Protein AF-A0A2I9DNN5-F1 (afdb_monomer_lite)

Sequence (150 aa):
MGKKIIKREQNAINKECRKHLENREPTKENTFVNESTSQVEHQESEEKDILHKIRELAKEHYHTLKRYPSKKELYTVNLITDGYLETSFMISSLLKVCITALDAERTPNSVVPEPEQNIREVLGYILNMIPYEEMEFLDKIRNLLPNWET

Structure (mmCIF, N/CA/C/O backbone):
data_AF-A0A2I9DNN5-F1
#
_entry.id   AF-A0A2I9DNN5-F1
#
loop_
_atom_site.group_PDB
_atom_site.id
_atom_site.type_symbol
_atom_site.label_atom_id
_atom_site.label_alt_id
_atom_site.label_comp_id
_atom_site.label_asym_id
_atom_site.label_entity_id
_atom_site.label_seq_id
_atom_site.pdbx_PDB_ins_code
_atom_site.Cartn_x
_atom_site.Cartn_y
_atom_site.Cartn_z
_atom_site.occupancy
_atom_site.B_iso_or_equiv
_atom_site.auth_seq_id
_atom_site.auth_comp_id
_atom_site.auth_asym_id
_atom_site.auth_atom_id
_atom_site.pdbx_PDB_model_num
ATOM 1 N N . MET A 1 1 ? 13.979 31.167 0.801 1.00 45.41 1 MET A N 1
ATOM 2 C CA . MET A 1 1 ? 14.230 32.241 -0.186 1.00 45.41 1 MET A CA 1
ATOM 3 C C . MET A 1 1 ? 13.821 31.758 -1.590 1.00 45.41 1 MET A C 1
ATOM 5 O O . MET A 1 1 ? 14.680 31.525 -2.418 1.00 45.41 1 MET A O 1
ATOM 9 N N . GLY A 1 2 ? 12.520 31.534 -1.861 1.00 48.06 2 GLY A N 1
ATOM 10 C CA . GLY A 1 2 ? 12.099 30.812 -3.088 1.00 48.06 2 GLY A CA 1
ATOM 11 C C . GLY A 1 2 ? 10.674 31.065 -3.603 1.00 48.06 2 GLY A C 1
ATOM 12 O O . GLY A 1 2 ? 10.185 30.311 -4.428 1.00 48.06 2 GLY A O 1
ATOM 13 N N . LYS A 1 3 ? 9.977 32.115 -3.141 1.00 43.34 3 LYS A N 1
ATOM 14 C CA . LYS A 1 3 ? 8.559 32.366 -3.499 1.00 43.34 3 LYS A CA 1
ATOM 15 C C . LYS A 1 3 ? 8.328 33.471 -4.550 1.00 43.34 3 LYS A C 1
ATOM 17 O O . LYS A 1 3 ? 7.183 33.827 -4.804 1.00 43.34 3 LYS A O 1
ATOM 22 N N . LYS A 1 4 ? 9.382 34.045 -5.152 1.00 46.19 4 LYS A N 1
ATOM 23 C CA . LYS A 1 4 ? 9.260 35.198 -6.079 1.00 46.19 4 LYS A CA 1
ATOM 24 C C . LYS A 1 4 ? 9.367 34.865 -7.575 1.00 46.19 4 LYS A C 1
ATOM 26 O O . LYS A 1 4 ? 8.944 35.695 -8.372 1.00 46.19 4 LYS A O 1
ATOM 31 N N . ILE A 1 5 ? 9.884 33.695 -7.956 1.00 46.94 5 ILE A N 1
ATOM 32 C CA . ILE A 1 5 ? 10.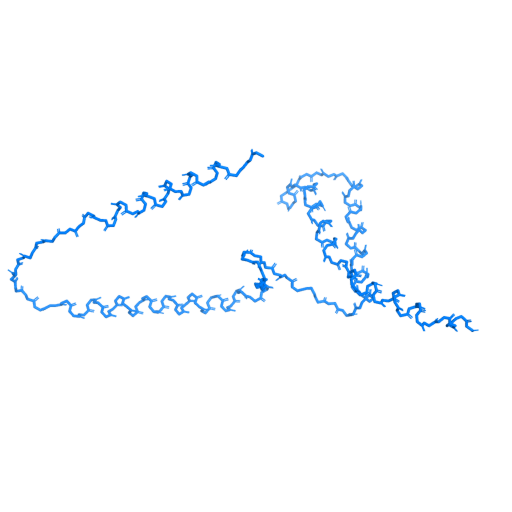174 33.377 -9.369 1.00 46.94 5 ILE A CA 1
ATOM 33 C C . ILE A 1 5 ? 8.922 32.833 -10.085 1.00 46.94 5 ILE A C 1
ATOM 35 O O . ILE A 1 5 ? 8.542 33.359 -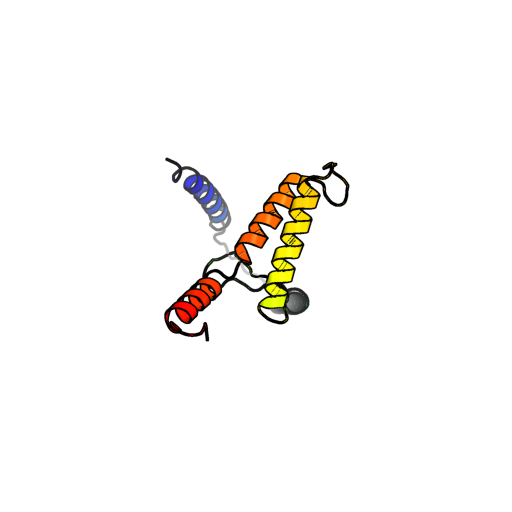11.125 1.00 46.94 5 ILE A O 1
ATOM 39 N N . ILE A 1 6 ? 8.166 31.937 -9.440 1.00 47.03 6 ILE A N 1
ATOM 40 C CA . ILE A 1 6 ? 6.966 31.292 -10.018 1.00 47.03 6 ILE A CA 1
ATOM 41 C C . ILE A 1 6 ? 5.832 32.302 -10.319 1.00 47.03 6 ILE A C 1
ATOM 43 O O . ILE A 1 6 ? 5.066 32.146 -11.263 1.00 47.03 6 ILE A O 1
ATOM 47 N N . LYS A 1 7 ? 5.744 33.413 -9.570 1.00 44.78 7 LYS A N 1
ATOM 48 C CA . LYS A 1 7 ? 4.710 34.446 -9.798 1.00 44.78 7 LYS A CA 1
ATOM 49 C C . LYS A 1 7 ? 4.934 35.302 -11.051 1.00 44.78 7 LYS A C 1
ATOM 51 O O . LYS A 1 7 ? 3.990 35.956 -11.490 1.00 44.78 7 LYS A O 1
ATOM 56 N N . ARG A 1 8 ? 6.153 35.361 -11.603 1.00 47.38 8 ARG A N 1
ATOM 57 C CA . ARG A 1 8 ? 6.437 36.195 -12.786 1.00 47.38 8 ARG A CA 1
ATOM 58 C C . ARG A 1 8 ? 6.043 35.499 -14.088 1.00 47.38 8 ARG A C 1
ATOM 60 O O . ARG A 1 8 ? 5.495 36.164 -14.959 1.00 47.38 8 ARG A O 1
ATOM 67 N N . GLU A 1 9 ? 6.221 34.184 -14.178 1.00 48.44 9 GLU A N 1
ATOM 68 C CA . GLU A 1 9 ? 5.868 33.403 -15.373 1.00 48.44 9 GLU A CA 1
ATOM 69 C C . GLU A 1 9 ? 4.348 33.242 -15.528 1.00 48.44 9 GLU A C 1
ATOM 71 O O . GLU A 1 9 ? 3.815 33.484 -16.611 1.00 48.44 9 GLU A O 1
ATOM 76 N N . GLN A 1 10 ? 3.612 33.007 -14.432 1.00 47.38 10 GLN A N 1
ATOM 77 C CA . GLN A 1 10 ? 2.141 32.946 -14.473 1.00 47.38 10 GLN A CA 1
ATOM 78 C C . GLN A 1 10 ? 1.491 34.281 -14.892 1.00 47.38 10 GLN A C 1
ATOM 80 O O . GLN A 1 10 ? 0.427 34.300 -15.510 1.00 47.38 10 GLN A O 1
ATOM 85 N N . ASN A 1 11 ? 2.128 35.412 -14.567 1.00 49.00 11 ASN A N 1
ATOM 86 C CA . ASN A 1 11 ? 1.654 36.742 -14.961 1.00 49.00 11 ASN A CA 1
ATOM 87 C C . ASN A 1 11 ? 1.974 37.085 -16.423 1.00 49.00 11 ASN A C 1
ATOM 89 O O . ASN A 1 11 ? 1.251 37.885 -17.014 1.00 49.00 11 ASN A O 1
ATOM 93 N N . ALA A 1 12 ? 3.023 36.502 -17.009 1.00 51.28 12 ALA A N 1
ATOM 94 C CA . ALA A 1 12 ? 3.347 36.691 -18.421 1.00 51.28 12 ALA A CA 1
ATOM 95 C C . ALA A 1 12 ? 2.343 35.950 -19.319 1.00 51.28 12 ALA A C 1
ATOM 97 O O . ALA A 1 12 ? 1.782 36.552 -20.231 1.00 51.28 12 ALA A O 1
ATOM 98 N N . ILE A 1 13 ? 2.019 34.699 -18.976 1.00 51.50 13 ILE A N 1
ATOM 99 C CA . ILE A 1 13 ? 1.053 33.872 -19.718 1.00 51.50 13 ILE A CA 1
ATOM 100 C C . ILE A 1 13 ? -0.354 34.495 -19.674 1.00 51.50 13 ILE A C 1
ATOM 10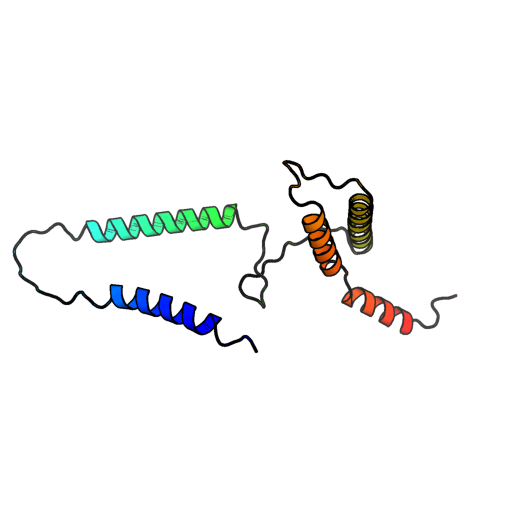2 O O . ILE A 1 13 ? -0.998 34.660 -20.707 1.00 51.50 13 ILE A O 1
ATOM 106 N N . ASN A 1 14 ? -0.799 34.965 -18.503 1.00 50.25 14 ASN A N 1
ATOM 107 C CA . ASN A 1 14 ? -2.100 35.636 -18.368 1.00 50.25 14 ASN A CA 1
ATOM 108 C C . ASN A 1 14 ? -2.178 36.999 -19.084 1.00 50.25 14 ASN A C 1
ATOM 110 O O . ASN A 1 14 ? -3.276 37.476 -19.379 1.00 50.25 14 ASN A O 1
ATOM 114 N N . LYS A 1 15 ? -1.038 37.648 -19.357 1.00 54.00 15 LYS A N 1
ATOM 115 C CA . LYS A 1 15 ? -0.983 38.917 -20.099 1.00 54.00 15 LYS A CA 1
ATOM 116 C C . LYS A 1 15 ? -1.011 38.690 -21.613 1.00 54.00 15 LYS A C 1
ATOM 118 O O . LYS A 1 15 ? -1.629 39.487 -22.314 1.00 54.00 15 LYS A O 1
ATOM 123 N N . GLU A 1 16 ? -0.404 37.608 -22.095 1.00 48.84 16 GLU A N 1
ATOM 124 C CA . GLU A 1 16 ? -0.426 37.214 -23.510 1.00 48.84 16 GLU A CA 1
ATOM 125 C C . GLU A 1 16 ? -1.844 36.803 -23.946 1.00 48.84 16 GLU A C 1
ATOM 127 O O . GLU A 1 16 ? -2.348 37.286 -24.957 1.00 48.84 16 GLU A O 1
ATOM 132 N N . CYS A 1 17 ? -2.560 36.032 -23.114 1.00 45.97 17 CYS A N 1
ATOM 133 C CA . CYS A 1 17 ? -3.946 35.635 -23.395 1.00 45.97 17 CYS A CA 1
ATOM 134 C C . CYS A 1 17 ? -4.937 36.815 -23.419 1.00 45.97 17 CYS A C 1
ATOM 136 O O . CYS A 1 17 ? -5.950 36.743 -24.109 1.00 45.97 17 CYS A O 1
ATOM 138 N N . ARG A 1 18 ? -4.656 37.919 -22.709 1.00 43.78 18 ARG A N 1
ATOM 139 C CA . ARG A 1 18 ? -5.516 39.119 -22.709 1.00 43.78 18 ARG A CA 1
ATOM 140 C C . ARG A 1 18 ? -5.351 39.993 -23.953 1.00 43.78 18 ARG A C 1
ATOM 142 O O . ARG A 1 18 ? -6.330 40.564 -24.416 1.00 43.78 18 ARG A O 1
ATOM 149 N N . LYS A 1 19 ? -4.153 40.056 -24.542 1.00 48.16 19 LYS A N 1
ATOM 150 C CA . LYS A 1 19 ? -3.898 40.878 -25.741 1.00 48.16 19 LYS A CA 1
ATOM 151 C C . LYS A 1 19 ? -4.584 40.356 -27.005 1.00 48.16 19 LYS A C 1
ATOM 153 O O . LYS A 1 19 ? -4.816 41.132 -27.926 1.00 48.16 19 LYS A O 1
ATOM 158 N N . HIS A 1 20 ? -4.934 39.072 -27.046 1.00 47.06 20 HIS A N 1
ATOM 159 C CA . HIS A 1 20 ? -5.657 38.489 -28.179 1.00 47.06 20 HIS A CA 1
ATOM 160 C C . HIS A 1 20 ? -7.174 38.737 -28.148 1.00 47.06 20 HIS A C 1
ATOM 162 O O . HIS A 1 20 ? -7.837 38.469 -29.146 1.00 47.06 20 HIS A O 1
ATOM 168 N N . LEU A 1 21 ? -7.720 39.284 -27.053 1.00 48.72 21 LEU A N 1
ATOM 169 C CA . LEU A 1 21 ? -9.160 39.527 -26.889 1.00 48.72 21 LEU A CA 1
ATOM 170 C C . LEU A 1 21 ? -9.581 41.000 -27.055 1.00 48.72 21 LEU A C 1
ATOM 172 O O . LEU A 1 21 ? -10.766 41.256 -27.228 1.00 48.72 21 LEU A O 1
ATOM 176 N N . GLU A 1 22 ? -8.650 41.962 -27.051 1.00 42.72 22 GLU A N 1
ATOM 177 C CA . GLU A 1 22 ? -8.977 43.406 -27.043 1.00 42.72 22 GLU A CA 1
ATOM 178 C C . GLU A 1 22 ? -8.830 44.126 -28.404 1.00 42.72 22 GLU A C 1
ATOM 180 O O . GLU A 1 22 ? -9.068 45.325 -28.479 1.00 42.72 22 GLU A O 1
ATOM 185 N N . ASN A 1 23 ? -8.508 43.429 -29.504 1.00 45.72 23 ASN A N 1
ATOM 186 C CA . ASN A 1 23 ? -8.293 44.057 -30.825 1.00 45.72 23 ASN A CA 1
ATOM 187 C C . ASN A 1 23 ? -9.363 43.723 -31.881 1.00 45.72 23 ASN A C 1
ATOM 189 O O . ASN A 1 23 ? -9.037 43.431 -33.034 1.00 45.72 23 ASN A O 1
ATOM 193 N N . ARG A 1 24 ? -10.651 43.796 -31.539 1.00 41.44 24 ARG A N 1
ATOM 194 C CA . ARG A 1 24 ? -11.690 43.861 -32.578 1.00 41.44 24 ARG A CA 1
ATOM 195 C C . ARG A 1 24 ? -12.839 44.768 -32.157 1.00 41.44 24 ARG A C 1
ATOM 197 O O . ARG A 1 24 ? -13.772 44.339 -31.491 1.00 41.44 24 ARG A O 1
ATOM 204 N N . GLU A 1 25 ? -12.760 46.019 -32.592 1.00 38.12 25 GLU A N 1
ATOM 205 C CA . GLU A 1 25 ? -13.861 46.983 -32.560 1.00 38.12 25 GLU A CA 1
ATOM 206 C C . GLU A 1 25 ? -14.263 47.412 -33.992 1.00 38.12 25 GLU A C 1
ATOM 208 O O . GLU A 1 25 ? -13.533 47.114 -34.942 1.00 38.12 25 GLU A O 1
ATOM 213 N N . PRO A 1 26 ? -15.473 47.981 -34.180 1.00 48.38 26 PRO A N 1
ATOM 214 C CA . PRO A 1 26 ? -16.460 47.458 -35.126 1.00 48.38 26 PRO A CA 1
ATOM 215 C C . PRO A 1 26 ? -16.764 48.410 -36.292 1.00 48.38 26 PRO A C 1
ATOM 217 O O . PRO A 1 26 ? -16.787 49.622 -36.105 1.00 48.38 26 PRO A O 1
ATOM 220 N N . THR A 1 27 ? -17.165 47.879 -37.453 1.00 32.31 27 THR A N 1
ATOM 221 C CA . THR A 1 27 ? -17.862 48.700 -38.461 1.00 32.31 27 THR A CA 1
ATOM 222 C C . THR A 1 27 ? -18.927 47.899 -39.200 1.00 32.31 27 THR A C 1
ATOM 224 O O . THR A 1 27 ? -18.663 46.848 -39.777 1.00 32.31 27 THR A O 1
ATOM 227 N N . LYS A 1 28 ? -20.153 48.421 -39.125 1.00 50.53 28 LYS A N 1
ATOM 228 C CA . LYS A 1 28 ? -21.368 47.972 -39.806 1.00 50.53 28 LYS A CA 1
ATOM 229 C C . LYS A 1 28 ? -21.377 48.515 -41.236 1.00 50.53 28 LYS A C 1
ATOM 231 O O . LYS A 1 28 ? -21.137 49.706 -41.395 1.00 50.53 28 LYS A O 1
ATOM 236 N N . GLU A 1 29 ? -21.815 47.725 -42.211 1.00 32.22 29 GLU A N 1
ATOM 237 C CA . GLU A 1 29 ? -22.644 48.248 -43.302 1.00 32.22 29 GLU A CA 1
ATOM 238 C C . GLU A 1 29 ? -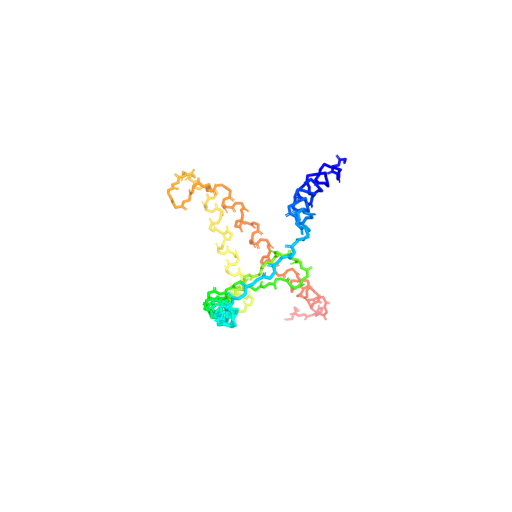23.568 47.142 -43.826 1.00 32.22 29 GLU A C 1
ATOM 240 O O . GLU A 1 29 ? -23.157 46.006 -44.057 1.00 32.22 29 GLU A O 1
ATOM 245 N N . ASN A 1 30 ? -24.854 47.472 -43.897 1.00 43.38 30 ASN A N 1
ATOM 246 C CA . ASN A 1 30 ? -25.948 46.586 -44.278 1.00 43.38 30 ASN A CA 1
ATOM 247 C C . ASN A 1 30 ? -25.883 46.281 -45.780 1.00 43.38 30 ASN A C 1
ATOM 249 O O . ASN A 1 30 ? -25.504 47.174 -46.531 1.00 43.38 30 ASN A O 1
ATOM 253 N N . THR A 1 31 ? -26.357 45.104 -46.220 1.00 32.75 31 THR A N 1
ATOM 254 C CA . THR A 1 31 ? -27.358 44.926 -47.305 1.00 32.75 31 THR A CA 1
ATOM 255 C C . THR A 1 31 ? -27.626 43.425 -47.550 1.00 32.75 31 THR A C 1
ATOM 257 O O . THR A 1 31 ? -26.752 42.705 -48.005 1.00 32.75 31 THR A O 1
ATOM 260 N N . PHE A 1 32 ? -28.871 43.008 -47.273 1.00 33.44 32 PHE A N 1
ATOM 261 C CA . PHE A 1 32 ? -29.651 41.952 -47.951 1.00 33.44 32 PHE A CA 1
ATOM 262 C C . PHE A 1 32 ? -29.154 40.483 -47.948 1.00 33.44 32 PHE A C 1
ATOM 264 O O . PHE A 1 32 ? -28.277 40.099 -48.711 1.00 33.44 32 PHE A O 1
ATOM 271 N N . VAL A 1 33 ? -29.831 39.644 -47.151 1.00 36.22 33 VAL A N 1
ATOM 272 C CA . VAL A 1 33 ? -30.664 38.465 -47.516 1.00 36.22 33 VAL A CA 1
ATOM 273 C C . VAL A 1 33 ? -30.650 37.468 -46.347 1.00 36.22 33 VAL A C 1
ATOM 275 O O . VAL A 1 33 ? -29.607 37.101 -45.819 1.00 36.22 33 VAL A O 1
ATOM 278 N N . ASN A 1 34 ? -31.853 37.079 -45.925 1.00 48.75 34 ASN A N 1
ATOM 279 C CA . ASN A 1 34 ? -32.153 36.130 -44.857 1.00 48.75 34 ASN A CA 1
ATOM 280 C C . ASN A 1 34 ? -31.507 34.753 -45.088 1.00 48.75 34 ASN A C 1
ATOM 282 O O . ASN A 1 34 ? -31.943 34.048 -45.991 1.00 48.75 34 ASN A O 1
ATOM 286 N N . GLU A 1 35 ? -30.575 34.332 -44.226 1.00 41.41 35 GLU A N 1
ATOM 287 C CA . GLU A 1 35 ? -30.230 32.900 -44.091 1.00 41.41 35 GLU A CA 1
ATOM 288 C C . GLU A 1 35 ? -29.549 32.493 -42.762 1.00 41.41 35 GLU A C 1
ATOM 290 O O . GLU A 1 35 ? -29.328 31.310 -42.518 1.00 41.41 35 GLU A O 1
ATOM 295 N N . SER A 1 36 ? -29.238 33.424 -41.852 1.00 43.69 36 SER A N 1
ATOM 296 C CA . SER A 1 36 ? -28.337 33.124 -40.719 1.00 43.69 36 SER A CA 1
ATOM 297 C C . SER A 1 36 ? -28.999 32.684 -39.406 1.00 43.69 36 SER A C 1
ATOM 299 O O . SER A 1 36 ? -28.282 32.334 -38.472 1.00 43.69 36 SER A O 1
ATOM 301 N N . THR A 1 37 ? -30.331 32.647 -39.299 1.00 43.16 37 THR A N 1
ATOM 302 C CA . THR A 1 37 ? -31.003 32.149 -38.078 1.00 43.16 37 THR A CA 1
ATOM 303 C C . THR A 1 37 ? -30.794 30.641 -37.879 1.00 43.16 37 THR A C 1
ATOM 305 O O . THR A 1 37 ? -30.815 30.160 -36.755 1.00 43.16 37 THR A O 1
ATOM 308 N N . SER A 1 38 ? -30.484 29.906 -38.948 1.00 49.72 38 SER A N 1
ATOM 309 C CA . SER A 1 38 ? -30.303 28.451 -38.926 1.00 49.72 38 SER A CA 1
ATOM 310 C C . SER A 1 38 ? -28.928 28.006 -38.398 1.00 49.72 38 SER A C 1
ATOM 312 O O . SER A 1 38 ? -28.790 26.901 -37.889 1.00 49.72 38 SER A O 1
ATOM 314 N N . GLN A 1 39 ? -27.883 28.836 -38.516 1.00 43.50 39 GLN A N 1
ATOM 315 C CA . GLN A 1 39 ? -26.502 28.414 -38.219 1.00 43.50 39 GLN A CA 1
ATOM 316 C C . GLN A 1 39 ? -26.129 28.523 -36.732 1.00 43.50 39 GLN A C 1
ATOM 318 O O . GLN A 1 39 ? -25.313 27.741 -36.253 1.00 43.50 39 GLN A O 1
ATOM 323 N N . VAL A 1 40 ? -26.755 29.441 -35.987 1.00 47.97 40 VAL A N 1
ATOM 324 C CA . VAL A 1 40 ? -26.510 29.617 -34.542 1.00 47.97 40 VAL A CA 1
ATOM 325 C C . VAL A 1 40 ? -27.150 28.483 -33.726 1.00 47.97 40 VAL A C 1
ATOM 327 O O . VAL A 1 40 ? -26.558 28.011 -32.761 1.00 47.97 40 VAL A O 1
ATOM 330 N N . GLU A 1 41 ? -28.314 27.982 -34.152 1.00 50.34 41 GLU A N 1
ATOM 331 C CA . GLU A 1 41 ? -29.017 26.879 -33.480 1.00 50.34 41 GLU A CA 1
ATOM 332 C C . GLU A 1 41 ? -28.347 25.513 -33.712 1.00 50.34 41 GLU A C 1
ATOM 334 O O . GLU A 1 41 ? -28.280 24.693 -32.794 1.00 50.34 41 GLU A O 1
ATOM 339 N N . HIS A 1 42 ? -27.792 25.269 -34.907 1.00 52.62 42 HIS A N 1
ATOM 340 C CA . HIS A 1 42 ? -27.074 24.022 -35.201 1.00 52.62 42 HIS A CA 1
ATOM 341 C C . HIS A 1 42 ? -25.783 23.880 -34.384 1.00 52.62 42 HIS A C 1
ATOM 343 O O . HIS A 1 42 ? -25.502 22.802 -33.862 1.00 52.62 42 HIS A O 1
ATOM 349 N N . GLN A 1 43 ? -25.035 24.970 -34.210 1.00 55.78 43 GLN A N 1
ATOM 350 C CA . GLN A 1 43 ? -23.759 24.952 -33.495 1.00 55.78 43 GLN A CA 1
ATOM 351 C C . GLN A 1 43 ? -23.950 24.758 -31.979 1.00 55.78 43 GLN A C 1
ATOM 353 O O . GLN A 1 43 ? -23.219 23.997 -31.348 1.00 55.78 43 GLN A O 1
ATOM 358 N N . GLU A 1 44 ? -24.998 25.354 -31.400 1.00 60.88 44 GLU A N 1
ATOM 359 C CA . GLU A 1 44 ? -25.349 25.173 -29.985 1.00 60.88 44 GLU A CA 1
ATOM 360 C C . GLU A 1 44 ? -25.895 23.759 -29.686 1.00 60.88 44 GLU A C 1
ATOM 362 O O . GLU A 1 44 ? -25.730 23.238 -28.579 1.00 60.88 44 GLU A O 1
ATOM 367 N N . SER A 1 45 ? -26.540 23.121 -30.671 1.00 69.38 45 SER A N 1
ATOM 368 C CA . SER A 1 45 ? -27.018 21.736 -30.581 1.00 69.38 45 SER A CA 1
ATOM 369 C C . SER A 1 45 ? -25.865 20.730 -30.615 1.00 69.38 45 SER A C 1
ATOM 371 O O . SER A 1 45 ? -25.815 19.826 -29.782 1.00 69.38 45 SER A O 1
ATOM 373 N N . GLU A 1 46 ? -24.908 20.901 -31.531 1.00 76.12 46 GLU A N 1
ATOM 374 C CA . GLU A 1 46 ? -23.742 20.018 -31.642 1.00 76.12 46 GLU A CA 1
ATOM 375 C C . GLU A 1 46 ? -22.831 20.103 -30.408 1.00 76.12 46 GLU A C 1
ATOM 377 O O . GLU A 1 46 ? -22.358 19.079 -29.911 1.00 76.12 46 GLU A O 1
ATOM 382 N N . GLU A 1 47 ? -22.628 21.300 -29.848 1.00 81.00 47 GLU A N 1
ATOM 383 C CA . GLU A 1 47 ? -21.868 21.476 -28.604 1.00 81.00 47 GLU A CA 1
ATOM 384 C C . GLU A 1 47 ? -22.535 20.777 -27.409 1.00 81.00 47 GLU A C 1
ATOM 386 O O . GLU A 1 47 ? -21.855 20.131 -26.603 1.00 81.00 47 GLU A O 1
ATOM 391 N N . LYS A 1 48 ? -23.870 20.847 -27.304 1.00 86.19 48 LYS A N 1
ATOM 392 C CA . LYS A 1 48 ? -24.638 20.128 -26.274 1.00 86.19 48 LYS A CA 1
ATOM 393 C C . LYS A 1 48 ? -24.527 18.613 -26.447 1.00 86.19 48 LYS A C 1
ATOM 395 O O . LYS A 1 48 ? -24.342 17.915 -25.448 1.00 86.19 48 LYS A O 1
ATOM 400 N N . ASP A 1 49 ? -24.549 18.116 -27.681 1.00 91.31 49 ASP A N 1
ATOM 401 C CA . ASP A 1 49 ? -24.377 16.693 -27.986 1.00 91.31 49 ASP A CA 1
ATOM 402 C C . ASP A 1 49 ? -22.960 16.193 -27.667 1.00 91.31 49 ASP A C 1
ATOM 404 O O . ASP A 1 49 ? -22.788 15.101 -27.114 1.00 91.31 49 ASP A O 1
ATOM 408 N N . ILE A 1 50 ? -21.929 16.995 -27.950 1.00 93.75 50 ILE A N 1
ATOM 409 C CA . ILE A 1 50 ? -20.539 16.683 -27.589 1.00 93.75 50 ILE A CA 1
ATOM 410 C C . ILE A 1 50 ? -20.373 16.675 -26.066 1.00 93.75 50 ILE A C 1
ATOM 412 O O . ILE A 1 50 ? -19.815 15.724 -25.518 1.00 93.75 50 ILE A O 1
ATOM 416 N N . LEU A 1 51 ? -20.891 17.681 -25.354 1.00 94.31 51 LEU A N 1
ATOM 417 C CA . LEU A 1 51 ? -20.851 17.726 -23.888 1.00 94.31 51 LEU A CA 1
ATOM 418 C C . LEU A 1 51 ? -21.613 16.562 -23.252 1.00 94.31 51 LEU A C 1
ATOM 420 O O . LEU A 1 51 ? -21.166 16.017 -22.239 1.00 94.31 51 LEU A O 1
ATOM 424 N N . HIS A 1 52 ? -22.737 16.160 -23.844 1.00 94.31 52 HIS A N 1
ATOM 425 C CA . HIS A 1 52 ? -23.473 14.977 -23.423 1.00 94.31 52 HIS A CA 1
ATOM 426 C C . HIS A 1 52 ? -22.614 13.718 -23.581 1.00 94.31 52 HIS A C 1
ATOM 428 O O . HIS A 1 52 ? -22.435 12.983 -22.613 1.00 94.31 52 HIS A O 1
ATOM 434 N N . LYS A 1 53 ? -21.993 13.508 -24.749 1.00 95.12 53 LYS A N 1
ATOM 435 C CA . LYS A 1 53 ? -21.072 12.380 -24.976 1.00 95.12 53 LYS A CA 1
ATOM 436 C C . LYS A 1 53 ? -19.894 12.383 -24.003 1.00 95.12 53 LYS A C 1
ATOM 438 O O . LYS A 1 53 ? -19.580 11.345 -23.436 1.00 95.12 53 LYS A O 1
ATOM 443 N N . ILE A 1 54 ? -19.279 13.540 -23.754 1.00 94.62 54 ILE A N 1
ATOM 444 C CA . ILE A 1 54 ? -18.186 13.673 -22.778 1.00 94.62 54 ILE A CA 1
ATOM 445 C C . ILE A 1 54 ? -18.669 13.308 -21.373 1.00 94.62 54 ILE A C 1
ATOM 447 O O . ILE A 1 54 ? -17.951 12.645 -20.631 1.00 94.62 54 ILE A O 1
ATOM 451 N N . ARG A 1 55 ? -19.884 13.717 -20.990 1.00 91.75 55 ARG A N 1
ATOM 452 C CA . ARG A 1 55 ? -20.462 13.372 -19.687 1.00 91.75 55 ARG A CA 1
ATOM 453 C C . ARG A 1 55 ? -20.721 11.873 -19.563 1.00 91.75 55 ARG A C 1
ATOM 455 O O . ARG A 1 55 ? -20.452 11.322 -18.499 1.00 91.75 55 ARG A O 1
ATOM 462 N N . GLU A 1 56 ? -21.223 11.233 -20.611 1.00 94.38 56 GLU A N 1
ATOM 463 C CA . GLU A 1 56 ? -21.430 9.783 -20.618 1.00 94.38 56 GLU A CA 1
ATOM 464 C C . GLU A 1 56 ? -20.094 9.035 -20.529 1.00 94.38 56 GLU A C 1
ATOM 466 O O . GLU A 1 56 ? -19.934 8.203 -19.640 1.00 94.38 56 GLU A O 1
ATOM 471 N N . LEU A 1 57 ? -19.086 9.436 -21.311 1.00 94.38 57 LEU A N 1
ATOM 472 C CA . LEU A 1 57 ? -17.726 8.887 -21.216 1.00 94.38 57 LEU A CA 1
ATOM 473 C C . LEU A 1 57 ? -17.106 9.104 -19.829 1.00 94.38 57 LEU A C 1
ATOM 475 O O . LEU A 1 57 ? -16.444 8.223 -19.286 1.00 94.38 57 LEU A O 1
ATOM 479 N N . ALA A 1 58 ? -17.327 10.268 -19.217 1.00 88.44 58 ALA A N 1
ATOM 480 C CA . ALA A 1 58 ? -16.836 10.544 -17.873 1.00 88.44 58 ALA A CA 1
ATOM 481 C C . ALA A 1 58 ? -17.499 9.630 -16.833 1.00 88.44 58 ALA A C 1
ATOM 483 O O . ALA A 1 58 ? -16.818 9.135 -15.939 1.00 88.44 58 ALA A O 1
ATOM 484 N N . LYS A 1 59 ? -18.808 9.372 -16.942 1.00 86.88 59 LYS A N 1
ATOM 485 C CA . LYS A 1 59 ? -19.497 8.412 -16.065 1.00 86.88 59 LYS A CA 1
ATOM 486 C C . LYS A 1 59 ? -18.993 6.986 -16.279 1.00 86.88 59 LYS A C 1
ATOM 488 O O . LYS A 1 59 ? -18.866 6.251 -15.306 1.00 86.88 59 LYS A O 1
ATOM 493 N N . GLU A 1 60 ? -18.705 6.619 -17.525 1.00 90.00 60 GLU A N 1
ATOM 494 C CA . GLU A 1 60 ? -18.210 5.292 -17.889 1.00 90.00 60 GLU A CA 1
ATOM 495 C C . GLU A 1 60 ? -16.792 5.039 -17.364 1.00 90.00 60 GLU A C 1
ATOM 497 O O . GLU A 1 60 ? -16.502 3.945 -16.890 1.00 90.00 60 GLU A O 1
ATOM 502 N N . HIS A 1 61 ? -15.915 6.046 -17.394 1.00 87.12 61 HIS A N 1
ATOM 503 C CA . HIS A 1 61 ? -14.488 5.845 -17.125 1.00 87.12 61 HIS A CA 1
ATOM 504 C C . HIS A 1 61 ? -13.990 6.408 -15.782 1.00 87.12 61 HIS A C 1
ATOM 506 O O . HIS A 1 61 ? -12.927 5.999 -15.312 1.00 87.12 61 HIS A O 1
ATOM 512 N N . TYR A 1 62 ? -14.709 7.325 -15.119 1.00 84.06 62 TYR A N 1
ATOM 513 C CA . TYR A 1 62 ? -14.256 7.964 -13.867 1.00 84.06 62 TYR A CA 1
ATOM 514 C C . TYR A 1 62 ? -14.890 7.364 -12.605 1.00 84.06 62 TYR A C 1
ATOM 516 O O . TYR A 1 62 ? -15.402 8.084 -11.748 1.00 84.06 62 TYR A O 1
ATOM 524 N N . HIS A 1 63 ? -14.838 6.040 -12.455 1.00 81.88 63 HIS A N 1
ATOM 525 C CA . HIS A 1 63 ? -15.377 5.356 -11.270 1.00 81.88 63 HIS A CA 1
ATOM 526 C C . HIS A 1 63 ? -14.317 4.983 -10.218 1.00 81.88 63 HIS A C 1
ATOM 528 O O . HIS A 1 63 ? -14.655 4.782 -9.052 1.00 81.88 63 HIS A O 1
ATOM 534 N N . THR A 1 64 ? -13.039 4.886 -10.600 1.00 84.81 64 THR A N 1
ATOM 535 C CA . THR A 1 64 ? -11.971 4.380 -9.714 1.00 84.81 64 THR A CA 1
ATOM 536 C C . THR A 1 64 ? -11.405 5.456 -8.787 1.00 84.81 64 THR A C 1
ATOM 538 O O . THR A 1 64 ? -11.238 5.224 -7.591 1.00 84.81 64 THR A O 1
ATOM 541 N N . LEU A 1 65 ? -11.110 6.640 -9.330 1.00 88.25 65 LEU A N 1
ATOM 542 C CA . LEU A 1 65 ? -10.521 7.749 -8.582 1.00 88.25 65 LEU A CA 1
ATOM 543 C C . LEU A 1 65 ? -11.614 8.658 -8.027 1.00 88.25 65 LEU A C 1
ATOM 545 O O . LEU A 1 65 ? -12.426 9.197 -8.777 1.00 88.25 65 LEU A O 1
ATOM 549 N N . LYS A 1 66 ? -11.602 8.890 -6.714 1.00 86.44 66 LYS A N 1
ATOM 550 C CA . LYS A 1 66 ? -12.500 9.848 -6.060 1.00 86.44 66 LYS A CA 1
ATOM 551 C C . LYS A 1 66 ? -11.743 11.117 -5.730 1.00 86.44 66 LYS A C 1
ATOM 553 O O . LYS A 1 66 ? -10.603 11.074 -5.292 1.00 86.44 66 LYS A O 1
ATOM 558 N N . ARG A 1 67 ? -12.355 12.277 -5.944 1.00 85.31 67 ARG A N 1
ATOM 559 C CA . ARG A 1 67 ? -11.697 13.552 -5.642 1.00 85.31 67 ARG A CA 1
ATOM 560 C C . ARG A 1 67 ? -11.520 13.707 -4.132 1.00 85.31 67 ARG A C 1
ATOM 562 O O . ARG A 1 67 ? -12.481 13.539 -3.384 1.00 85.31 67 ARG A O 1
ATOM 569 N N . TYR A 1 68 ? -10.320 14.075 -3.692 1.00 84.44 68 TYR A N 1
ATOM 570 C CA . TYR A 1 68 ? -10.060 14.337 -2.282 1.00 84.44 68 TYR A CA 1
ATOM 571 C C . TYR A 1 68 ? -10.730 15.659 -1.865 1.00 84.44 68 TYR A C 1
ATOM 573 O O . TYR A 1 68 ? -10.497 16.689 -2.506 1.00 84.44 68 TYR A O 1
ATOM 581 N N . PRO A 1 69 ? -11.561 15.675 -0.808 1.00 80.44 69 PRO A N 1
ATOM 582 C CA . PRO A 1 69 ? -12.445 16.807 -0.528 1.00 80.44 69 PRO A CA 1
ATOM 583 C C . PRO A 1 69 ? -11.707 18.099 -0.147 1.00 80.44 69 PRO A C 1
ATOM 585 O O . PRO A 1 69 ? -12.203 19.187 -0.426 1.00 80.44 69 PRO A O 1
ATOM 588 N N . SER A 1 70 ? -10.522 18.012 0.464 1.00 78.94 70 SER A N 1
ATOM 589 C CA . SER A 1 70 ? -9.838 19.176 1.051 1.00 78.94 70 SER A CA 1
ATOM 590 C C . SER A 1 70 ? -8.680 19.744 0.223 1.00 78.94 70 SER A C 1
ATOM 592 O O . SER A 1 70 ? -8.193 20.832 0.533 1.00 78.94 70 SER A O 1
ATOM 594 N N . LYS A 1 71 ? -8.232 19.065 -0.844 1.00 82.56 71 LYS A N 1
ATOM 595 C CA . LYS A 1 71 ? -7.127 19.538 -1.697 1.00 82.56 71 LYS A CA 1
ATOM 596 C C . LYS A 1 71 ? -7.474 19.394 -3.174 1.00 82.56 71 LYS A C 1
ATOM 598 O O . LYS A 1 71 ? -7.774 18.303 -3.653 1.00 82.56 71 LYS A O 1
ATOM 603 N N . LYS A 1 72 ? -7.402 20.513 -3.903 1.00 74.81 72 LYS A N 1
ATOM 604 C CA . LYS A 1 72 ? -7.530 20.523 -5.366 1.00 74.81 72 LYS A CA 1
ATOM 605 C C . LYS A 1 72 ? -6.426 19.635 -5.959 1.00 74.81 72 LYS A C 1
ATOM 607 O O . LYS A 1 72 ? -5.319 19.638 -5.439 1.00 74.81 72 LYS A O 1
ATOM 612 N N . GLU A 1 73 ? -6.772 18.876 -6.999 1.00 84.50 73 GLU A N 1
ATOM 613 C CA . GLU A 1 73 ? -5.885 17.964 -7.755 1.00 84.50 73 GLU A CA 1
ATOM 614 C C . GLU A 1 73 ? -5.489 16.653 -7.062 1.00 84.50 73 GLU A C 1
ATOM 616 O O . GLU A 1 73 ? -4.873 15.808 -7.703 1.00 84.50 73 GLU A O 1
ATOM 621 N N . LEU A 1 74 ? -5.894 16.418 -5.810 1.00 84.94 74 LEU A N 1
ATOM 622 C CA . LEU A 1 74 ? -5.699 15.111 -5.184 1.00 84.94 74 LEU A CA 1
ATOM 623 C C . LEU A 1 74 ? -6.898 14.195 -5.411 1.00 84.94 74 LEU A C 1
ATOM 625 O O . LEU A 1 74 ? -8.057 14.620 -5.358 1.00 84.94 74 LEU A O 1
ATOM 629 N N . TYR A 1 75 ? -6.591 12.920 -5.614 1.00 88.19 75 TYR A N 1
ATOM 630 C CA . TYR A 1 75 ? -7.562 11.850 -5.767 1.00 88.19 75 TYR A CA 1
ATOM 631 C C . TYR A 1 75 ? -7.231 10.713 -4.806 1.00 88.19 75 TYR A C 1
ATOM 633 O O . TYR A 1 75 ? -6.066 10.469 -4.499 1.00 88.19 75 TYR A O 1
ATOM 641 N N . THR A 1 76 ? -8.260 10.025 -4.333 1.00 86.38 76 THR A N 1
ATOM 642 C CA . THR A 1 76 ? -8.155 8.809 -3.540 1.00 86.38 76 THR A CA 1
ATOM 643 C C . THR A 1 76 ? -8.526 7.611 -4.393 1.00 86.38 76 THR A C 1
ATOM 645 O O . THR A 1 76 ? -9.477 7.644 -5.177 1.00 86.38 76 THR A O 1
ATOM 648 N N . VAL A 1 77 ? -7.770 6.538 -4.204 1.00 87.38 77 VAL A N 1
ATOM 649 C CA . VAL A 1 77 ? -8.160 5.185 -4.591 1.00 87.38 77 VAL A CA 1
ATOM 650 C C . VAL A 1 77 ? -8.602 4.490 -3.315 1.00 87.38 77 VAL A C 1
ATOM 652 O O . VAL A 1 77 ? -7.879 4.516 -2.320 1.00 87.38 77 VAL A O 1
ATOM 655 N N . ASN A 1 78 ? -9.787 3.888 -3.335 1.00 85.25 78 ASN A N 1
ATOM 656 C CA . ASN A 1 78 ? -10.244 3.073 -2.218 1.00 85.25 78 ASN A CA 1
ATOM 657 C C . ASN A 1 78 ? -9.734 1.646 -2.413 1.00 85.25 78 ASN A C 1
ATOM 659 O O . ASN A 1 78 ? -9.988 1.042 -3.455 1.00 85.25 78 ASN A O 1
ATOM 663 N N . LEU A 1 79 ? -9.056 1.113 -1.403 1.00 85.38 79 LEU A N 1
ATOM 664 C CA . LEU A 1 79 ? -8.688 -0.294 -1.347 1.00 85.38 79 LEU A CA 1
ATOM 665 C C . LEU A 1 79 ? -9.769 -1.052 -0.571 1.00 85.38 79 LEU A C 1
ATOM 667 O O . LEU A 1 79 ? -10.232 -0.574 0.463 1.00 85.38 79 LEU A O 1
ATOM 671 N N . ILE A 1 80 ? -10.209 -2.190 -1.100 1.00 85.88 80 ILE A N 1
ATOM 672 C CA . ILE A 1 80 ? -11.242 -3.021 -0.474 1.00 85.88 80 ILE A CA 1
ATOM 673 C C . ILE A 1 80 ? -10.537 -4.138 0.292 1.00 85.88 80 ILE A C 1
ATOM 675 O O . ILE A 1 80 ? -9.731 -4.856 -0.296 1.00 85.88 80 ILE A O 1
ATOM 679 N N . THR A 1 81 ? -10.842 -4.269 1.581 1.00 86.38 81 THR A N 1
ATOM 680 C CA . THR A 1 81 ? -10.290 -5.289 2.481 1.00 86.38 81 THR A CA 1
ATOM 681 C C . THR A 1 81 ? -11.375 -5.805 3.431 1.00 86.38 81 THR A C 1
ATOM 683 O O . THR A 1 81 ? -12.287 -5.066 3.813 1.00 86.38 81 THR A O 1
ATOM 686 N N . ASP A 1 82 ? -11.274 -7.068 3.833 1.00 89.12 82 ASP A N 1
ATOM 687 C CA . ASP A 1 82 ? -12.123 -7.759 4.805 1.00 89.12 82 ASP A CA 1
ATOM 688 C C . ASP A 1 82 ? -11.622 -7.490 6.235 1.00 89.12 82 ASP A C 1
ATOM 690 O O . ASP A 1 82 ? -11.092 -8.338 6.958 1.00 89.12 82 ASP A O 1
ATOM 694 N N . GLY A 1 83 ? -11.722 -6.220 6.631 1.00 88.38 83 GLY A N 1
ATOM 695 C CA . GLY A 1 83 ? -11.412 -5.763 7.983 1.00 88.38 83 GLY A CA 1
ATOM 696 C C . GLY A 1 83 ? -9.919 -5.592 8.296 1.00 88.38 83 GLY A C 1
ATOM 697 O O . GLY A 1 83 ? -9.035 -5.673 7.438 1.00 88.38 83 GLY A O 1
ATOM 698 N N . TYR A 1 84 ? -9.622 -5.294 9.566 1.00 88.56 84 TYR A N 1
ATOM 699 C CA . TYR A 1 84 ? -8.286 -4.855 9.997 1.00 88.56 84 TYR A CA 1
ATOM 700 C C . TYR A 1 84 ? -7.213 -5.937 9.907 1.00 88.56 84 TYR A C 1
ATOM 702 O O . TYR A 1 84 ? -6.060 -5.628 9.601 1.00 88.56 84 TYR A O 1
ATOM 710 N N . LEU A 1 85 ? -7.570 -7.198 10.159 1.00 90.06 85 LEU A N 1
ATOM 711 C CA . LEU A 1 85 ? -6.610 -8.296 10.097 1.00 90.06 85 LEU A CA 1
ATOM 712 C C . LEU A 1 85 ? -6.132 -8.527 8.659 1.00 90.06 85 LEU A C 1
ATOM 714 O O . LEU A 1 85 ? -4.926 -8.545 8.417 1.00 90.06 85 LEU A O 1
ATOM 718 N N . GLU A 1 86 ? -7.055 -8.626 7.697 1.00 92.38 86 GLU A N 1
ATOM 719 C CA . GLU A 1 86 ? -6.687 -8.767 6.286 1.00 92.38 86 GLU A CA 1
ATOM 720 C C . GLU A 1 86 ? -5.931 -7.532 5.785 1.00 92.38 86 GLU A C 1
ATOM 722 O O . GLU A 1 86 ? -4.887 -7.667 5.148 1.00 92.38 86 GLU A O 1
ATOM 727 N N . THR A 1 87 ? -6.376 -6.327 6.161 1.00 92.44 87 THR A N 1
ATOM 728 C CA . THR A 1 87 ? -5.658 -5.079 5.846 1.00 92.44 87 THR A CA 1
ATOM 729 C C . THR A 1 87 ? -4.211 -5.126 6.341 1.00 92.44 87 THR A C 1
ATOM 731 O O . THR A 1 87 ? -3.285 -4.773 5.611 1.00 92.44 87 THR A O 1
ATOM 734 N N . SER A 1 88 ? -3.991 -5.625 7.559 1.00 92.81 88 SE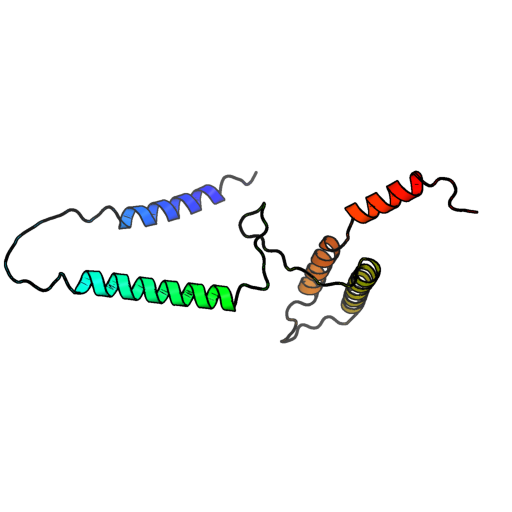R A N 1
ATOM 735 C CA . SER A 1 88 ? -2.653 -5.748 8.146 1.00 92.81 88 SER A CA 1
ATOM 736 C C . SER A 1 88 ? -1.802 -6.783 7.407 1.00 92.81 88 SER A C 1
ATOM 738 O O . SER A 1 88 ? -0.621 -6.542 7.145 1.00 92.81 88 SER A O 1
ATOM 740 N N . PHE A 1 89 ? -2.390 -7.917 7.010 1.00 94.88 89 PHE A N 1
ATOM 741 C CA . PHE A 1 89 ? -1.707 -8.915 6.185 1.00 94.88 89 PHE A CA 1
ATOM 742 C C . PHE A 1 89 ? -1.349 -8.384 4.802 1.00 94.88 89 PHE A C 1
ATOM 744 O O . PHE A 1 89 ? -0.254 -8.661 4.312 1.00 94.88 89 PHE A O 1
ATOM 751 N N . MET A 1 90 ? -2.225 -7.598 4.188 1.00 94.81 90 MET A N 1
ATOM 752 C CA . MET A 1 90 ? -1.978 -6.959 2.903 1.00 94.81 90 MET A CA 1
ATOM 753 C C . MET A 1 90 ? -0.833 -5.943 3.004 1.00 94.81 90 MET A C 1
ATOM 755 O O . MET A 1 90 ? 0.124 -6.049 2.239 1.00 94.81 90 MET A O 1
ATOM 759 N N . ILE A 1 91 ? -0.855 -5.034 3.988 1.00 95.62 91 ILE A N 1
ATOM 760 C CA . ILE A 1 91 ? 0.255 -4.097 4.255 1.00 95.62 91 ILE A CA 1
ATOM 761 C C . ILE A 1 91 ? 1.564 -4.870 4.477 1.00 95.62 91 ILE A C 1
ATOM 763 O O . ILE A 1 91 ? 2.587 -4.559 3.866 1.00 95.62 91 ILE A O 1
ATOM 767 N N . SER A 1 92 ? 1.530 -5.922 5.302 1.00 96.88 92 SER A N 1
ATOM 768 C CA . SER A 1 92 ? 2.692 -6.778 5.566 1.00 96.88 92 SER A CA 1
ATOM 769 C C . SER A 1 92 ? 3.210 -7.465 4.301 1.00 96.88 92 SER A C 1
ATOM 771 O O . SER A 1 92 ? 4.419 -7.535 4.085 1.00 96.88 92 SER A O 1
ATOM 773 N N . SER A 1 93 ? 2.316 -7.958 3.446 1.00 96.88 93 SER A N 1
ATOM 774 C CA . SER A 1 93 ? 2.679 -8.634 2.198 1.00 96.88 93 SER A CA 1
ATOM 775 C C . SER A 1 93 ? 3.323 -7.666 1.212 1.00 96.88 93 SER A C 1
ATOM 777 O O . SER A 1 93 ? 4.368 -7.983 0.650 1.00 96.88 93 SER A O 1
ATOM 779 N N . LEU A 1 94 ? 2.769 -6.458 1.070 1.00 96.69 94 LEU A N 1
ATOM 780 C CA . LEU A 1 94 ? 3.353 -5.401 0.244 1.00 96.69 94 LEU A CA 1
ATOM 781 C C . LEU A 1 94 ? 4.753 -5.009 0.738 1.00 96.69 94 LEU A C 1
ATOM 783 O O . LEU A 1 94 ? 5.678 -4.918 -0.065 1.00 96.69 94 LEU A O 1
ATOM 787 N N . LEU A 1 95 ? 4.943 -4.864 2.056 1.00 97.94 95 LEU A N 1
ATOM 788 C CA . LEU A 1 95 ? 6.264 -4.611 2.643 1.00 97.94 95 LEU A CA 1
ATOM 789 C C . LEU A 1 95 ? 7.261 -5.727 2.324 1.00 97.94 95 LEU A C 1
ATOM 791 O O . LEU A 1 95 ? 8.372 -5.442 1.888 1.00 97.94 95 LEU A O 1
ATOM 795 N N . LYS A 1 96 ? 6.871 -6.993 2.510 1.00 97.75 96 LYS A N 1
ATOM 796 C CA . LYS A 1 96 ? 7.730 -8.155 2.221 1.00 97.75 96 LYS A CA 1
ATOM 797 C C . LYS A 1 96 ? 8.139 -8.210 0.752 1.00 97.75 96 LYS A C 1
ATOM 799 O O . LYS A 1 96 ? 9.297 -8.499 0.457 1.00 97.75 96 LYS A O 1
ATOM 804 N N . VAL A 1 97 ? 7.217 -7.903 -0.161 1.00 96.75 97 VAL A N 1
ATOM 805 C CA . VAL A 1 97 ? 7.514 -7.812 -1.597 1.00 96.75 97 VAL A CA 1
ATOM 806 C C . VAL A 1 97 ? 8.507 -6.685 -1.873 1.00 96.75 97 VAL A C 1
ATOM 808 O O . VAL A 1 97 ? 9.490 -6.923 -2.567 1.00 96.75 97 VAL A O 1
ATOM 811 N N . CYS A 1 98 ? 8.321 -5.496 -1.291 1.00 96.56 98 CYS A N 1
ATOM 812 C CA . CYS A 1 98 ? 9.279 -4.398 -1.442 1.00 96.56 98 CYS A CA 1
ATOM 813 C C . CYS A 1 98 ? 10.664 -4.752 -0.885 1.00 96.56 98 CYS A C 1
ATOM 815 O O . CYS A 1 98 ? 11.655 -4.465 -1.543 1.00 96.56 98 CYS A O 1
ATOM 817 N N . ILE A 1 99 ? 10.747 -5.405 0.280 1.00 96.06 99 ILE A N 1
ATOM 818 C CA . ILE A 1 99 ? 12.019 -5.889 0.849 1.00 96.06 99 ILE A CA 1
ATOM 819 C C . ILE A 1 99 ? 12.689 -6.866 -0.121 1.00 96.06 99 ILE A C 1
ATOM 821 O O . ILE A 1 99 ? 13.840 -6.677 -0.493 1.00 96.06 99 ILE A O 1
ATOM 825 N N . THR A 1 100 ? 11.935 -7.846 -0.622 1.00 96.44 100 THR A N 1
ATOM 826 C CA . THR A 1 100 ? 12.447 -8.824 -1.594 1.00 96.44 100 THR A CA 1
ATOM 827 C C . THR A 1 100 ? 12.932 -8.141 -2.878 1.00 96.44 100 THR A C 1
ATOM 829 O O . THR A 1 100 ? 13.967 -8.505 -3.427 1.00 96.44 100 THR A O 1
ATOM 832 N N . ALA A 1 101 ? 12.220 -7.116 -3.351 1.00 94.62 101 ALA A N 1
ATOM 833 C CA . ALA A 1 101 ? 12.603 -6.342 -4.529 1.00 94.62 101 ALA A CA 1
ATOM 834 C C . ALA A 1 101 ? 13.841 -5.454 -4.290 1.00 94.62 101 ALA A C 1
ATOM 836 O O . ALA A 1 101 ? 14.594 -5.184 -5.227 1.00 94.62 101 ALA A O 1
ATOM 837 N N . LEU A 1 102 ? 14.071 -5.008 -3.051 1.00 93.25 102 LEU A N 1
ATOM 838 C CA . LEU A 1 102 ? 15.290 -4.299 -2.651 1.00 93.25 102 LEU A CA 1
ATOM 839 C C . LEU A 1 102 ? 16.502 -5.230 -2.532 1.00 93.25 102 LEU A C 1
ATOM 841 O O . LEU A 1 102 ? 17.624 -4.767 -2.719 1.00 93.25 102 LEU A O 1
ATOM 845 N N . ASP A 1 103 ? 16.300 -6.515 -2.263 1.00 92.38 103 ASP A N 1
ATOM 846 C CA . ASP A 1 103 ? 17.396 -7.488 -2.185 1.00 92.38 103 ASP A CA 1
ATOM 847 C C . ASP A 1 103 ? 17.734 -8.115 -3.551 1.00 92.38 103 ASP A C 1
ATOM 849 O O . ASP A 1 103 ? 18.842 -8.609 -3.757 1.00 92.38 103 ASP A O 1
ATOM 853 N N . ALA A 1 104 ? 16.800 -8.085 -4.505 1.00 91.12 104 ALA A N 1
ATOM 854 C CA . ALA A 1 104 ? 16.988 -8.631 -5.846 1.00 91.12 104 ALA A CA 1
ATOM 855 C C . ALA A 1 104 ? 17.901 -7.766 -6.740 1.00 91.12 104 ALA A C 1
ATOM 857 O O . ALA A 1 104 ? 18.031 -6.553 -6.558 1.00 91.12 104 ALA A O 1
ATOM 858 N N . GLU A 1 105 ? 18.481 -8.379 -7.780 1.00 88.06 105 GLU A N 1
ATOM 859 C CA . GLU A 1 105 ? 19.156 -7.646 -8.856 1.00 88.06 105 GLU A CA 1
ATOM 860 C C . GLU A 1 105 ? 18.146 -6.792 -9.635 1.00 88.06 105 GLU A C 1
ATOM 862 O O . GLU A 1 105 ? 17.280 -7.289 -10.360 1.00 88.06 105 GLU A O 1
ATOM 867 N N . ARG A 1 106 ? 18.253 -5.472 -9.482 1.00 86.62 106 ARG A N 1
ATOM 868 C CA . ARG A 1 106 ? 17.324 -4.504 -10.069 1.00 86.62 106 ARG A CA 1
ATOM 869 C C . ARG A 1 106 ? 17.768 -4.123 -11.477 1.00 86.62 106 ARG A C 1
ATOM 871 O O . ARG A 1 106 ? 18.459 -3.126 -11.667 1.00 86.62 106 ARG A O 1
ATOM 878 N N . THR A 1 107 ? 17.363 -4.911 -12.468 1.00 88.88 107 THR A N 1
ATOM 879 C CA . THR A 1 107 ? 17.590 -4.595 -13.886 1.00 88.88 107 THR A CA 1
ATOM 880 C C . THR A 1 107 ? 16.353 -3.929 -14.506 1.00 88.88 107 THR A C 1
ATOM 882 O O . THR A 1 107 ? 15.268 -4.520 -14.504 1.00 88.88 107 THR A O 1
ATOM 885 N N . PRO A 1 108 ? 16.482 -2.697 -15.037 1.00 91.81 108 PRO A N 1
ATOM 886 C CA . PRO A 1 108 ? 15.437 -2.063 -15.833 1.00 91.81 108 PRO A CA 1
ATOM 887 C C . PRO A 1 108 ? 14.959 -2.953 -16.979 1.00 91.81 108 PRO A C 1
ATOM 889 O O . PRO A 1 108 ? 15.763 -3.576 -17.674 1.00 91.81 108 PRO A O 1
ATOM 892 N N . ASN A 1 109 ? 13.652 -2.978 -17.214 1.00 91.88 109 ASN A N 1
ATOM 893 C CA . ASN A 1 109 ? 13.056 -3.684 -18.344 1.00 91.88 109 ASN A CA 1
ATOM 894 C C . ASN A 1 109 ? 11.843 -2.919 -18.898 1.00 91.88 109 ASN A C 1
ATOM 896 O O . ASN A 1 109 ? 11.487 -1.851 -18.403 1.00 91.88 109 ASN A O 1
ATOM 900 N N . SER A 1 110 ? 11.209 -3.457 -19.944 1.00 93.06 110 SER A N 1
ATOM 901 C CA . SER A 1 110 ? 10.066 -2.810 -20.603 1.00 93.06 110 SER A CA 1
ATOM 902 C C . SER A 1 110 ? 8.840 -2.636 -19.701 1.00 93.06 110 SER A C 1
ATOM 904 O O . SER A 1 110 ? 8.022 -1.761 -19.966 1.00 93.06 110 SER A O 1
ATOM 906 N N . VAL A 1 111 ? 8.706 -3.450 -18.650 1.00 93.00 111 VAL A N 1
ATOM 907 C CA . VAL A 1 111 ? 7.593 -3.398 -17.691 1.00 93.00 111 VAL A CA 1
ATOM 908 C C . VAL A 1 111 ? 7.920 -2.469 -16.521 1.00 93.00 111 VAL A C 1
ATOM 910 O O . VAL A 1 111 ? 7.060 -1.721 -16.065 1.00 93.00 111 VAL A O 1
ATOM 913 N N . VAL A 1 112 ? 9.163 -2.503 -16.036 1.00 91.88 112 VAL A N 1
ATOM 914 C CA . VAL A 1 112 ? 9.644 -1.725 -14.888 1.00 91.88 112 VAL A CA 1
ATOM 915 C C . VAL A 1 112 ? 10.934 -0.998 -15.290 1.00 91.88 112 VAL A C 1
ATOM 917 O O . VAL A 1 112 ? 12.027 -1.541 -15.114 1.00 91.88 112 VAL A O 1
ATOM 920 N N . PRO A 1 113 ? 10.829 0.223 -15.846 1.00 92.12 113 PRO A N 1
ATOM 921 C CA . PRO A 1 113 ? 11.989 0.973 -16.329 1.00 92.12 113 PRO A CA 1
ATOM 922 C C . PRO A 1 113 ? 12.840 1.536 -15.186 1.00 92.12 113 PRO A C 1
ATOM 924 O O . PRO A 1 113 ? 14.061 1.584 -15.284 1.00 92.12 113 PRO A O 1
ATOM 927 N N . GLU A 1 114 ? 12.200 1.941 -14.086 1.00 95.25 114 GLU A N 1
ATOM 928 C CA . GLU A 1 114 ? 12.854 2.573 -12.936 1.00 95.25 114 GLU A CA 1
ATOM 929 C C . GLU A 1 114 ? 12.556 1.786 -11.647 1.00 95.25 114 GLU A C 1
ATOM 931 O O . GLU A 1 114 ? 11.804 2.250 -10.787 1.00 95.25 114 GLU A O 1
ATOM 936 N N . PRO A 1 115 ? 13.111 0.568 -11.485 1.00 93.88 115 PRO A N 1
ATOM 937 C CA . PRO A 1 115 ? 12.757 -0.318 -10.374 1.00 93.88 115 PRO A CA 1
ATOM 938 C C . PRO A 1 115 ? 12.985 0.322 -9.000 1.00 93.88 115 PRO A C 1
ATOM 940 O O . PRO A 1 115 ? 12.146 0.189 -8.115 1.00 93.88 115 PRO A O 1
ATOM 943 N N . GLU A 1 116 ? 14.071 1.074 -8.820 1.00 94.06 116 GLU A N 1
ATOM 944 C CA . GLU A 1 116 ? 14.381 1.735 -7.545 1.00 94.06 116 GLU A CA 1
ATOM 945 C C . GLU A 1 116 ? 13.384 2.842 -7.192 1.00 94.06 116 GLU A C 1
ATOM 947 O O . GLU A 1 116 ? 12.933 2.937 -6.047 1.00 94.06 116 GLU A O 1
ATOM 952 N N . GLN A 1 117 ? 13.013 3.660 -8.178 1.00 94.56 117 GLN A N 1
ATOM 953 C CA . GLN A 1 117 ? 12.024 4.718 -8.008 1.00 94.56 117 GLN A CA 1
ATOM 954 C C . GLN A 1 117 ? 10.655 4.119 -7.678 1.00 94.56 117 GLN A C 1
ATOM 956 O O . GL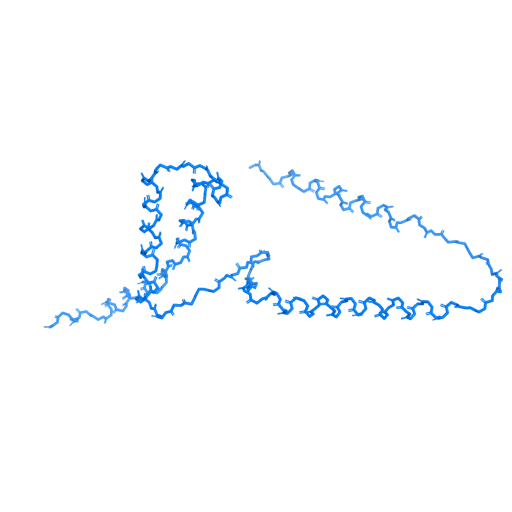N A 1 117 ? 10.028 4.528 -6.700 1.00 94.56 117 GLN A O 1
ATOM 961 N N . ASN A 1 118 ? 10.244 3.094 -8.425 1.00 94.69 118 ASN A N 1
ATOM 962 C CA . ASN A 1 118 ? 8.960 2.428 -8.242 1.00 94.69 118 ASN A CA 1
ATOM 963 C C . ASN A 1 118 ? 8.844 1.792 -6.852 1.00 94.69 118 ASN A C 1
ATOM 965 O O . ASN A 1 118 ? 7.832 1.969 -6.177 1.00 94.69 118 ASN A O 1
ATOM 969 N N . ILE A 1 119 ? 9.889 1.103 -6.377 1.00 95.75 119 ILE A N 1
ATOM 970 C CA . ILE A 1 119 ? 9.899 0.537 -5.020 1.00 95.75 119 ILE A CA 1
ATOM 971 C C . ILE A 1 119 ? 9.765 1.651 -3.973 1.00 95.75 119 ILE A C 1
ATOM 973 O O . ILE A 1 119 ? 8.980 1.518 -3.031 1.00 95.75 119 ILE A O 1
ATOM 977 N N . ARG A 1 120 ? 10.486 2.771 -4.137 1.00 96.00 120 ARG A N 1
ATOM 978 C CA . ARG A 1 120 ? 10.404 3.910 -3.208 1.00 96.00 120 ARG A CA 1
ATOM 979 C C . ARG A 1 120 ? 9.000 4.513 -3.161 1.00 96.00 120 ARG A C 1
ATOM 981 O O . ARG A 1 120 ? 8.522 4.852 -2.080 1.00 96.00 120 ARG A O 1
ATOM 988 N N . GLU A 1 121 ? 8.341 4.641 -4.306 1.00 95.69 121 GLU A N 1
ATOM 989 C CA . GLU A 1 121 ? 6.970 5.150 -4.389 1.00 95.69 121 GLU A CA 1
ATOM 990 C C . GLU A 1 121 ? 5.972 4.211 -3.717 1.00 95.69 121 GLU A C 1
ATOM 992 O O . GLU A 1 121 ? 5.173 4.661 -2.895 1.00 95.69 121 GLU A O 1
ATOM 997 N N . VAL A 1 122 ? 6.073 2.903 -3.978 1.00 95.88 122 VAL A N 1
ATOM 998 C CA . VAL A 1 122 ? 5.218 1.896 -3.337 1.00 95.88 122 VAL A CA 1
ATOM 999 C C . VAL A 1 122 ? 5.406 1.899 -1.823 1.00 95.88 122 VAL A C 1
ATOM 1001 O O . VAL A 1 122 ? 4.418 1.889 -1.093 1.00 95.88 122 VAL A O 1
ATOM 1004 N N . LEU A 1 123 ? 6.642 1.996 -1.326 1.00 97.25 123 LEU A N 1
ATOM 1005 C CA . LEU A 1 123 ? 6.904 2.167 0.108 1.00 97.25 123 LEU A CA 1
ATOM 1006 C C . LEU A 1 123 ? 6.240 3.435 0.667 1.00 97.25 123 LEU A C 1
ATOM 1008 O O . LEU A 1 123 ? 5.654 3.393 1.748 1.00 97.25 123 LEU A O 1
ATOM 1012 N N . GLY A 1 124 ? 6.261 4.540 -0.082 1.00 95.69 124 GLY A N 1
ATOM 1013 C CA . GLY A 1 124 ? 5.529 5.758 0.268 1.00 95.69 124 GLY A CA 1
ATOM 1014 C C . GLY A 1 124 ? 4.013 5.545 0.350 1.00 95.69 124 GLY A C 1
ATOM 1015 O O . GLY A 1 124 ? 3.375 6.029 1.285 1.00 95.69 124 GLY A O 1
ATOM 1016 N N . TYR A 1 125 ? 3.424 4.786 -0.579 1.00 93.44 125 TYR A N 1
ATOM 1017 C CA . TYR A 1 125 ? 2.003 4.429 -0.524 1.00 93.44 125 TYR A CA 1
ATOM 1018 C C . TYR A 1 125 ? 1.678 3.523 0.662 1.00 93.44 125 TYR A C 1
ATOM 1020 O O . TYR A 1 125 ? 0.672 3.748 1.328 1.00 93.44 125 TYR A O 1
ATOM 1028 N N . ILE A 1 126 ? 2.542 2.553 0.969 1.00 95.38 126 ILE A N 1
ATOM 1029 C CA . ILE A 1 126 ? 2.394 1.671 2.132 1.00 95.38 126 ILE A CA 1
ATOM 1030 C C . ILE A 1 126 ? 2.347 2.468 3.433 1.00 95.38 126 ILE A C 1
ATOM 1032 O O . ILE A 1 126 ? 1.485 2.199 4.265 1.00 95.38 126 ILE A O 1
ATOM 1036 N N . LEU A 1 127 ? 3.204 3.477 3.598 1.00 94.56 127 LEU A N 1
ATOM 1037 C CA . LEU A 1 127 ? 3.165 4.339 4.784 1.00 94.56 127 LEU A CA 1
ATOM 1038 C C . LEU A 1 127 ? 1.816 5.052 4.944 1.00 94.56 127 LEU A C 1
ATOM 1040 O O . LEU A 1 127 ? 1.314 5.162 6.058 1.00 94.56 127 LEU A O 1
ATOM 1044 N N . ASN A 1 128 ? 1.196 5.477 3.840 1.00 90.69 128 ASN A N 1
ATOM 1045 C CA . ASN A 1 128 ? -0.131 6.100 3.866 1.00 90.69 128 ASN A CA 1
ATOM 1046 C C . ASN A 1 128 ? -1.273 5.105 4.144 1.00 90.69 128 ASN A C 1
ATOM 1048 O O . ASN A 1 128 ? -2.390 5.541 4.405 1.00 90.69 128 ASN A O 1
ATOM 1052 N N . MET A 1 129 ? -1.023 3.793 4.061 1.00 91.31 129 MET A N 1
ATOM 1053 C CA . MET A 1 129 ? -2.012 2.753 4.370 1.00 91.31 129 MET A CA 1
ATOM 1054 C C . MET A 1 129 ? -2.031 2.360 5.850 1.00 91.31 129 MET A C 1
ATOM 1056 O O . MET A 1 129 ? -2.956 1.668 6.265 1.00 91.31 129 MET A O 1
ATOM 1060 N N . ILE A 1 130 ? -1.034 2.763 6.646 1.00 92.00 130 ILE A N 1
ATOM 1061 C CA . ILE A 1 130 ? -0.969 2.397 8.065 1.00 92.00 130 ILE A CA 1
ATOM 1062 C C . ILE A 1 130 ? -2.061 3.160 8.845 1.00 92.00 130 ILE A C 1
ATOM 1064 O O . ILE A 1 130 ? -2.046 4.394 8.854 1.00 92.00 130 ILE A O 1
ATOM 1068 N N . PRO A 1 131 ? -2.992 2.456 9.521 1.00 91.12 131 PRO A N 1
ATOM 1069 C CA . PRO A 1 131 ? -4.120 3.069 10.223 1.00 91.12 131 PRO A CA 1
ATOM 1070 C C . PRO A 1 131 ? -3.706 3.555 11.626 1.00 91.12 131 PRO A C 1
ATOM 1072 O O . PRO A 1 131 ? -4.023 2.939 12.643 1.00 91.12 131 PRO A O 1
ATOM 1075 N N . TYR A 1 132 ? -2.915 4.632 11.687 1.00 91.62 132 TYR A N 1
ATOM 1076 C CA . TYR A 1 132 ? -2.329 5.133 12.940 1.00 91.62 132 TYR A CA 1
ATOM 1077 C C . TYR A 1 132 ? -3.371 5.546 13.993 1.00 91.62 132 TYR A C 1
ATOM 1079 O O . TYR A 1 132 ? -3.163 5.299 15.178 1.00 91.62 132 TYR A O 1
ATOM 1087 N N . GLU A 1 133 ? -4.489 6.141 13.575 1.00 92.62 133 GLU A N 1
ATOM 1088 C CA . GLU A 1 133 ? -5.558 6.584 14.483 1.00 92.62 133 GLU A CA 1
ATOM 1089 C C . GLU A 1 133 ? -6.254 5.388 15.145 1.00 92.62 133 GLU A C 1
ATOM 1091 O O . GLU A 1 133 ? -6.515 5.378 16.349 1.00 92.62 133 GLU A O 1
ATOM 1096 N N . GLU A 1 134 ? -6.514 4.335 14.372 1.00 91.69 134 GLU A N 1
ATOM 1097 C CA . GLU A 1 134 ? -7.076 3.084 14.866 1.00 91.69 134 GLU A CA 1
ATOM 1098 C C . GLU A 1 134 ? -6.100 2.372 15.808 1.00 91.69 134 GLU A C 1
ATOM 1100 O O . GLU A 1 134 ? -6.522 1.824 16.826 1.00 91.69 134 GLU A O 1
ATOM 1105 N N . MET A 1 135 ? -4.795 2.417 15.522 1.00 91.50 135 MET A N 1
ATOM 1106 C CA . MET A 1 135 ? -3.770 1.904 16.437 1.00 91.50 135 MET A CA 1
ATOM 1107 C C . MET A 1 135 ? -3.760 2.678 17.766 1.00 91.50 135 MET A C 1
ATOM 1109 O O . MET A 1 135 ? -3.762 2.057 18.828 1.00 91.50 135 MET A O 1
ATOM 1113 N N . GLU A 1 136 ? -3.836 4.012 17.734 1.00 94.75 136 GLU A N 1
ATOM 1114 C CA . GLU A 1 136 ? -3.935 4.834 18.949 1.00 94.75 136 GLU A CA 1
ATOM 1115 C C . GLU A 1 136 ? -5.219 4.525 19.741 1.00 94.75 136 GLU A C 1
ATOM 1117 O O . GLU A 1 136 ? -5.215 4.468 20.975 1.00 94.75 136 GLU A O 1
ATOM 1122 N N . PHE A 1 137 ? -6.332 4.293 19.044 1.00 94.25 137 PHE A N 1
ATOM 1123 C CA . PHE A 1 137 ? -7.583 3.858 19.657 1.00 94.25 137 PHE A CA 1
ATOM 1124 C C . PHE A 1 137 ? -7.437 2.513 20.389 1.00 94.25 137 PHE A C 1
ATOM 1126 O O . PHE A 1 137 ? -7.915 2.387 21.520 1.00 94.25 137 PHE A O 1
ATOM 1133 N N . LEU A 1 138 ? -6.742 1.535 19.796 1.00 91.62 138 LEU A N 1
ATOM 1134 C CA . LEU A 1 138 ? -6.478 0.241 20.436 1.00 91.62 138 LEU A CA 1
ATOM 1135 C C . LEU A 1 138 ? -5.633 0.389 21.711 1.00 91.62 138 LEU A C 1
ATOM 1137 O O . LEU A 1 138 ? -5.960 -0.223 22.732 1.00 91.62 138 LEU A O 1
ATOM 1141 N N . ASP A 1 139 ? -4.608 1.243 21.697 1.00 91.81 139 ASP A N 1
ATOM 1142 C CA . ASP A 1 139 ? -3.792 1.522 22.886 1.00 91.81 139 ASP A CA 1
ATOM 1143 C C . ASP A 1 139 ? -4.613 2.187 24.002 1.00 91.81 139 ASP A C 1
ATOM 1145 O O . ASP A 1 139 ? -4.512 1.813 25.176 1.00 91.81 139 ASP A O 1
ATOM 1149 N N . LYS A 1 140 ? -5.489 3.137 23.652 1.00 93.44 140 LYS A N 1
ATOM 1150 C CA . LYS A 1 140 ? -6.418 3.764 24.607 1.00 93.44 140 LYS A CA 1
ATOM 1151 C C . LYS A 1 140 ? -7.353 2.736 25.242 1.00 93.44 140 LYS A C 1
ATOM 1153 O O . LYS A 1 140 ? -7.517 2.759 26.460 1.00 93.44 140 LYS A O 1
ATOM 1158 N N . ILE A 1 141 ? -7.924 1.816 24.458 1.00 92.62 141 ILE A N 1
ATOM 1159 C CA . ILE A 1 141 ? -8.770 0.733 24.990 1.00 92.62 141 ILE A CA 1
ATOM 1160 C C . ILE A 1 141 ? -7.990 -0.128 25.978 1.00 92.62 141 ILE A C 1
ATOM 1162 O O . ILE A 1 141 ? -8.483 -0.394 27.074 1.00 92.62 141 ILE A O 1
ATOM 1166 N N . ARG A 1 142 ? -6.774 -0.547 25.614 1.00 88.44 142 ARG A N 1
ATOM 1167 C CA . ARG A 1 142 ? -5.935 -1.383 26.477 1.00 88.44 142 ARG A CA 1
ATOM 1168 C C . ARG A 1 142 ? -5.696 -0.727 27.838 1.00 88.44 142 ARG A C 1
ATOM 1170 O O . ARG A 1 142 ? -5.797 -1.397 28.859 1.00 88.44 142 ARG A O 1
ATOM 1177 N N . ASN A 1 143 ? -5.439 0.579 27.861 1.00 88.50 143 ASN A N 1
ATOM 1178 C CA . ASN A 1 143 ? -5.219 1.331 29.100 1.00 88.50 143 ASN A CA 1
ATOM 1179 C C . ASN A 1 143 ? -6.487 1.477 29.960 1.00 88.50 143 ASN A C 1
ATOM 1181 O O . ASN A 1 143 ? -6.393 1.584 31.181 1.00 88.50 143 ASN A O 1
ATOM 1185 N N . LEU A 1 144 ? -7.670 1.474 29.340 1.00 91.00 144 LEU A N 1
ATOM 1186 C CA . LEU A 1 144 ? -8.961 1.505 30.037 1.00 91.00 144 LEU A CA 1
ATOM 1187 C C . LEU A 1 144 ? -9.393 0.133 30.572 1.00 91.00 144 LEU A C 1
ATOM 1189 O O . LEU A 1 144 ? -10.309 0.064 31.391 1.00 91.00 144 LEU A O 1
ATOM 1193 N N . LEU A 1 145 ? -8.735 -0.946 30.140 1.00 84.94 145 LEU A N 1
ATOM 1194 C CA . LEU A 1 145 ? -8.960 -2.314 30.600 1.00 84.94 145 LEU A CA 1
ATOM 1195 C C . LEU A 1 145 ? -7.773 -2.793 31.454 1.00 84.94 145 LEU A C 1
ATOM 1197 O O . LEU A 1 145 ? -7.054 -3.696 31.036 1.00 84.94 145 LEU A O 1
ATOM 1201 N N . PRO A 1 146 ? -7.549 -2.242 32.662 1.00 67.94 146 PRO A N 1
ATOM 1202 C CA . PRO A 1 146 ? -6.347 -2.525 33.451 1.00 67.94 146 PRO A CA 1
ATOM 1203 C C . PRO A 1 146 ? -6.185 -3.995 33.891 1.00 67.94 146 PRO A C 1
ATOM 1205 O O . PRO A 1 146 ? -5.111 -4.349 34.358 1.00 67.94 146 PRO A O 1
ATOM 1208 N N . ASN A 1 147 ? -7.201 -4.855 33.715 1.00 64.94 147 ASN A N 1
ATOM 1209 C CA . ASN A 1 147 ? -7.244 -6.213 34.281 1.00 64.94 147 ASN A CA 1
ATOM 1210 C C . ASN A 1 147 ? -7.618 -7.326 33.274 1.00 64.94 147 ASN A C 1
ATOM 1212 O O . ASN A 1 147 ? -8.174 -8.342 33.676 1.00 64.94 147 ASN A O 1
ATOM 1216 N N . TRP A 1 148 ? -7.379 -7.169 31.968 1.00 62.81 148 TRP A N 1
ATOM 1217 C CA . TRP A 1 148 ? -7.694 -8.247 31.005 1.00 62.81 148 TRP A CA 1
ATOM 1218 C C . TRP A 1 148 ? -6.737 -9.455 31.086 1.00 62.81 148 TRP A C 1
ATOM 1220 O O . TRP A 1 148 ? -6.993 -10.483 30.467 1.00 62.81 148 TRP A O 1
ATOM 1230 N N . GLU A 1 149 ? -5.666 -9.346 31.873 1.00 60.09 149 GLU A N 1
ATOM 1231 C CA . GLU A 1 149 ? -4.832 -10.468 32.300 1.00 60.09 149 GLU A CA 1
ATOM 1232 C C . GLU A 1 149 ? -5.479 -11.129 33.534 1.00 60.09 149 GLU A C 1
ATOM 1234 O O . GLU A 1 149 ? -5.119 -10.845 34.674 1.00 60.09 149 GLU A O 1
ATOM 1239 N N . THR A 1 150 ? -6.495 -11.969 33.320 1.00 48.56 150 THR A N 1
ATOM 1240 C CA . THR A 1 150 ? -6.934 -12.995 34.289 1.00 48.56 150 THR A CA 1
ATOM 1241 C C . THR A 1 150 ? -6.962 -14.338 33.581 1.00 48.56 150 THR A C 1
ATOM 1243 O O . THR A 1 150 ? -6.510 -15.331 34.189 1.00 48.56 150 THR A O 1
#

pLDDT: mean 76.49, std 21.16, range [32.22, 97.94]

Radius of gyration: 29.05 Å; chains: 1; bounding box: 51×62×82 Å

Foldseek 3Di:
DPDPPVVVVVVVVVVVVVVVPPPDDDDDDDDDDDDPVVPVVVVVVVVVVVVVVVVVVCVVPVPQWDDDPPDPPDTDGDDDAPDDVRLVVVLVVLVVVLVVLVVDDDDADPVRNDSPVVSVVSVVVSVVSDPVVVVVVVVVVCVVCVPPPD

Secondary structure (DSSP, 8-state):
--SSSHHHHHHHHHHHHHHTTS-------------THHHHHHHHHHHHHHHHHHHHHHHHH-SSEEEPTTSTT-EEEPPP-SHHHHHHHHHHHHHHHHHHHHHS-----SS-S-HHHHHHHHHHHHHHH--HHHHHHHHHHHHH-TT---